Protein AF-F3KV91-F1 (afdb_monomer_lite)

Radius of gyration: 17.03 Å; chains: 1; bounding box: 34×38×39 Å

Secondary structure (DSSP, 8-state):
-TTS--TTTTT-TTS-----------TTS-HHHHHHHHHHHHHHHT-HHHHHHHHHTTPPP---HHHHHHHHHHHHHHHHHHHHHHHT----

Organism: NCBI:txid887062

InterPro domains:
  IPR005064 Bordetella uptake gene [PF03401] (1-85)
  IPR005064 Bordetella uptake gene [PTHR42928] (1-90)
  IPR042100 Bordetella uptake gene, domain 1 [G3DSA:3.40.190.150] (18-81)

Structure (mmCIF, N/CA/C/O backbone):
data_AF-F3KV91-F1
#
_entry.id   AF-F3KV91-F1
#
loop_
_atom_site.group_PDB
_atom_site.id
_atom_site.type_symbol
_atom_site.label_atom_id
_a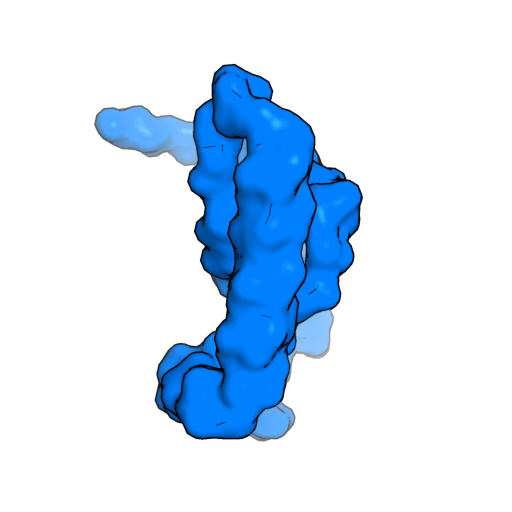tom_site.label_alt_id
_atom_site.label_comp_id
_atom_site.label_asym_id
_atom_site.label_entity_id
_atom_site.label_seq_id
_atom_site.pdbx_PDB_ins_code
_atom_site.Cartn_x
_atom_site.Cartn_y
_atom_site.Cartn_z
_atom_site.occupancy
_atom_site.B_iso_or_equiv
_atom_site.auth_seq_id
_atom_site.auth_comp_id
_atom_site.auth_asym_id
_atom_site.auth_atom_id
_atom_site.pdbx_PDB_model_num
ATOM 1 N N . MET A 1 1 ? 7.426 -17.916 -4.465 1.00 59.97 1 MET A N 1
ATOM 2 C CA . MET A 1 1 ? 8.065 -18.801 -5.461 1.00 59.97 1 MET A CA 1
ATOM 3 C C . MET A 1 1 ? 9.566 -18.594 -5.347 1.00 59.97 1 MET A C 1
ATOM 5 O O . MET A 1 1 ? 10.022 -17.551 -5.787 1.00 59.97 1 MET A O 1
ATOM 9 N N . PRO A 1 2 ? 10.306 -19.481 -4.669 1.00 74.81 2 PRO A N 1
ATOM 10 C CA . PRO A 1 2 ? 11.732 -19.268 -4.404 1.00 74.81 2 PRO A CA 1
ATOM 11 C C . PRO A 1 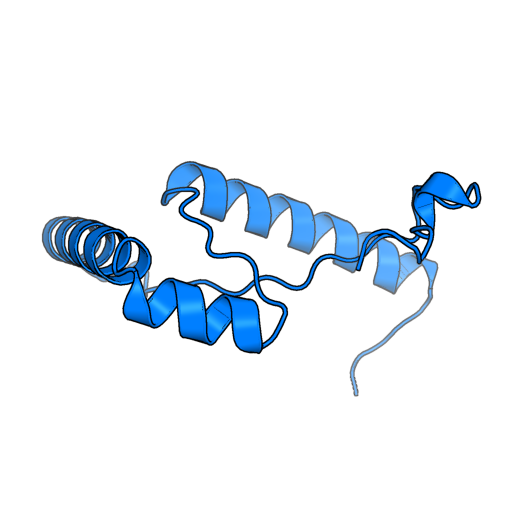2 ? 12.628 -19.518 -5.628 1.00 74.81 2 PRO A C 1
ATOM 13 O O . PRO A 1 2 ? 13.744 -19.020 -5.665 1.00 74.81 2 PRO A O 1
ATOM 16 N N . ASP A 1 3 ? 12.139 -20.250 -6.634 1.00 84.50 3 ASP A N 1
ATOM 17 C CA . ASP A 1 3 ? 12.968 -20.710 -7.759 1.00 84.50 3 ASP A CA 1
ATOM 18 C C . ASP A 1 3 ? 13.037 -19.724 -8.938 1.00 84.50 3 ASP A C 1
ATOM 20 O O . ASP A 1 3 ? 13.704 -19.991 -9.936 1.00 84.50 3 ASP A O 1
ATOM 24 N N . VAL A 1 4 ? 12.329 -18.593 -8.857 1.00 86.88 4 VAL A N 1
ATOM 25 C CA . VAL A 1 4 ? 12.303 -17.580 -9.920 1.00 86.88 4 VAL A CA 1
ATOM 26 C C . VAL A 1 4 ? 13.106 -16.372 -9.463 1.00 86.88 4 VAL A C 1
ATOM 28 O O . VAL A 1 4 ? 12.682 -15.657 -8.558 1.00 86.88 4 VAL A O 1
ATOM 31 N N . ALA A 1 5 ? 14.247 -16.139 -10.112 1.00 89.56 5 ALA A N 1
ATOM 32 C CA . ALA A 1 5 ? 15.077 -14.973 -9.843 1.00 89.56 5 ALA A CA 1
ATOM 33 C C . ALA A 1 5 ? 14.334 -13.676 -10.191 1.00 89.56 5 ALA A C 1
ATOM 35 O O . ALA A 1 5 ? 13.731 -13.535 -11.259 1.00 89.56 5 ALA A O 1
ATOM 36 N N . THR A 1 6 ? 14.427 -12.696 -9.305 1.00 90.38 6 THR A N 1
ATOM 37 C CA . THR A 1 6 ? 13.952 -11.331 -9.531 1.00 90.38 6 THR A CA 1
ATOM 38 C C . THR A 1 6 ? 14.776 -10.634 -10.619 1.00 90.38 6 THR A C 1
ATOM 40 O O . THR A 1 6 ? 15.885 -11.050 -10.960 1.00 90.38 6 THR A O 1
ATOM 43 N N . LEU A 1 7 ? 14.267 -9.528 -11.169 1.00 91.38 7 LEU A N 1
ATOM 44 C CA . LEU A 1 7 ? 15.036 -8.703 -12.112 1.00 91.38 7 LEU A CA 1
ATOM 45 C C . LEU A 1 7 ? 16.279 -8.083 -11.454 1.00 91.38 7 LEU A C 1
ATOM 47 O O . LEU A 1 7 ? 17.319 -7.951 -12.099 1.00 91.38 7 LEU A O 1
ATOM 51 N N . SER A 1 8 ? 16.205 -7.783 -10.154 1.00 91.38 8 SER A N 1
ATOM 52 C CA . SER A 1 8 ? 17.349 -7.282 -9.391 1.00 91.38 8 SER A CA 1
ATOM 53 C C . SER A 1 8 ? 18.477 -8.314 -9.303 1.00 91.38 8 SER A C 1
ATOM 55 O O . SER A 1 8 ? 19.632 -7.969 -9.540 1.00 91.38 8 SER A O 1
ATOM 57 N N . GLU A 1 9 ? 18.161 -9.582 -9.022 1.00 91.50 9 GLU A N 1
ATOM 58 C CA . GLU A 1 9 ? 19.150 -10.678 -8.989 1.00 91.50 9 GLU A CA 1
ATOM 59 C C . GLU A 1 9 ? 19.767 -10.956 -10.368 1.00 91.50 9 GLU A C 1
ATOM 61 O O . GLU A 1 9 ? 20.881 -11.462 -10.462 1.00 91.50 9 GLU A O 1
ATOM 66 N N . GLN A 1 10 ? 19.073 -10.571 -11.441 1.00 93.06 10 GLN A N 1
ATOM 67 C CA . GLN A 1 10 ? 19.532 -10.692 -12.826 1.00 93.06 10 GLN A CA 1
ATOM 68 C C . GLN A 1 10 ? 20.327 -9.472 -13.326 1.00 93.06 10 GLN A C 1
ATOM 70 O O . GLN A 1 10 ? 20.657 -9.400 -14.509 1.00 93.06 10 GLN A O 1
ATOM 75 N N . GLY A 1 11 ? 20.643 -8.509 -12.452 1.00 93.81 11 GLY A N 1
ATOM 76 C CA . GLY A 1 11 ? 21.449 -7.332 -12.798 1.00 93.81 11 GLY A CA 1
ATOM 77 C C . GLY A 1 11 ? 20.651 -6.108 -13.253 1.00 93.81 11 GLY A C 1
ATOM 78 O O . GLY A 1 11 ? 21.245 -5.147 -13.738 1.00 93.81 11 GLY A O 1
ATOM 79 N N . TRP A 1 12 ? 19.328 -6.103 -13.060 1.00 91.25 12 TRP A N 1
ATOM 80 C CA . TRP A 1 12 ? 18.431 -5.000 -13.428 1.00 91.25 12 TRP A CA 1
ATOM 81 C C . TRP A 1 12 ? 17.704 -4.411 -12.203 1.00 91.25 12 TRP A C 1
ATOM 83 O O . TRP A 1 12 ? 16.473 -4.431 -12.146 1.00 91.25 12 TRP A O 1
ATOM 93 N N . PRO A 1 13 ? 18.420 -3.867 -11.201 1.00 86.25 13 PRO A N 1
ATOM 94 C CA . PRO A 1 13 ? 17.813 -3.412 -9.944 1.00 86.25 13 PRO A CA 1
ATOM 95 C C . PRO A 1 13 ? 16.811 -2.258 -10.124 1.00 86.25 13 PRO A C 1
ATOM 97 O O . PRO A 1 13 ? 15.850 -2.145 -9.365 1.00 86.25 13 PRO A O 1
ATOM 100 N N . GLU A 1 14 ? 16.989 -1.423 -11.154 1.00 83.12 14 GLU A N 1
ATOM 101 C CA . GLU A 1 14 ? 16.060 -0.324 -11.460 1.00 83.12 14 GLU A CA 1
ATOM 102 C C . GLU A 1 14 ? 14.766 -0.787 -12.150 1.00 83.12 14 GLU A C 1
ATOM 104 O O . GLU A 1 14 ? 13.783 -0.044 -12.176 1.00 83.12 14 GLU A O 1
ATOM 109 N N . ALA A 1 15 ? 14.743 -2.010 -12.689 1.00 84.25 15 ALA A N 1
ATOM 110 C CA . ALA A 1 15 ? 13.591 -2.603 -13.363 1.00 84.25 15 ALA A CA 1
ATOM 111 C C . ALA A 1 15 ? 12.718 -3.398 -12.378 1.00 84.25 15 ALA A C 1
ATOM 113 O O . ALA A 1 15 ? 12.320 -4.526 -12.643 1.00 84.25 15 ALA A O 1
ATOM 114 N N . THR A 1 16 ? 12.444 -2.825 -11.211 1.00 81.56 16 THR A N 1
ATOM 115 C CA . THR A 1 16 ? 11.603 -3.430 -10.170 1.00 81.56 16 THR A CA 1
ATOM 116 C C . THR A 1 16 ? 10.297 -2.658 -10.045 1.00 81.56 16 THR A C 1
ATOM 118 O O . THR A 1 16 ? 10.283 -1.429 -10.120 1.00 81.56 16 THR A O 1
ATOM 121 N N . PHE A 1 17 ? 9.182 -3.359 -9.878 1.00 81.88 17 PHE A N 1
ATOM 122 C CA . PHE A 1 17 ? 7.863 -2.750 -9.738 1.00 81.88 17 PHE A CA 1
ATOM 123 C C . PHE A 1 17 ? 7.062 -3.530 -8.706 1.00 81.88 17 PHE A C 1
ATOM 125 O O . PHE A 1 17 ? 6.795 -4.712 -8.910 1.00 81.88 17 PHE A O 1
ATOM 132 N N . ASP A 1 18 ? 6.655 -2.841 -7.644 1.00 83.00 18 ASP A N 1
ATOM 133 C CA . ASP A 1 18 ? 5.788 -3.395 -6.615 1.00 83.00 18 ASP A CA 1
ATOM 134 C C . ASP A 1 18 ? 4.429 -2.705 -6.703 1.00 83.00 18 ASP A C 1
ATOM 136 O O . ASP A 1 18 ? 4.290 -1.514 -6.417 1.00 83.00 18 ASP A O 1
ATOM 140 N N . ALA A 1 19 ? 3.412 -3.461 -7.112 1.00 88.06 19 ALA A N 1
ATOM 141 C CA . ALA A 1 19 ? 2.038 -2.989 -7.061 1.00 88.06 19 ALA A CA 1
ATOM 142 C C . ALA A 1 19 ? 1.550 -3.010 -5.611 1.00 88.06 19 ALA A C 1
ATOM 144 O O . ALA A 1 19 ? 1.569 -4.051 -4.953 1.00 88.06 19 ALA A O 1
ATOM 145 N N . TRP A 1 20 ? 1.063 -1.872 -5.128 1.00 91.94 20 TRP A N 1
ATOM 146 C CA . TRP A 1 20 ? 0.491 -1.749 -3.794 1.00 91.94 20 TRP A CA 1
ATOM 147 C C . TRP A 1 20 ? -0.934 -1.211 -3.854 1.00 91.94 20 TRP A C 1
ATOM 149 O O . TRP A 1 20 ? -1.338 -0.522 -4.790 1.00 91.94 20 TRP A O 1
ATOM 159 N N . TYR A 1 21 ? -1.690 -1.521 -2.806 1.00 91.94 21 TYR A N 1
ATOM 160 C CA . TYR A 1 21 ? -3.032 -1.006 -2.577 1.00 91.94 21 TYR A CA 1
ATOM 161 C C . TYR A 1 21 ? -3.072 -0.318 -1.220 1.00 91.94 21 TYR A C 1
ATOM 163 O O . TYR A 1 21 ? -2.346 -0.687 -0.297 1.00 91.94 21 TYR A O 1
ATOM 171 N N . GLY A 1 22 ? -3.947 0.669 -1.084 1.00 92.31 22 GLY A N 1
ATOM 172 C CA . GLY A 1 22 ? -4.197 1.298 0.200 1.00 92.31 22 GLY A CA 1
ATOM 173 C C . GLY A 1 22 ? -5.462 2.132 0.194 1.00 92.31 22 GLY A C 1
ATOM 174 O O . GLY A 1 22 ? -6.200 2.177 -0.790 1.00 92.31 22 GLY A O 1
ATOM 175 N N . PHE A 1 23 ? -5.706 2.783 1.324 1.00 93.06 23 PHE A N 1
ATOM 176 C CA . PHE A 1 23 ? -6.914 3.557 1.564 1.00 93.06 23 PHE A CA 1
ATOM 177 C C . PHE A 1 23 ? -6.580 5.041 1.644 1.00 93.06 23 PHE A C 1
ATOM 179 O O . PHE A 1 23 ? -5.613 5.441 2.292 1.00 93.06 23 PHE A O 1
ATOM 186 N N . ALA A 1 24 ? -7.421 5.857 1.018 1.00 92.56 24 ALA A N 1
ATOM 187 C CA . ALA A 1 24 ? -7.381 7.304 1.123 1.00 92.56 24 ALA A CA 1
ATOM 188 C C . ALA A 1 24 ? -8.773 7.818 1.488 1.00 92.56 24 ALA A C 1
ATOM 190 O O . ALA A 1 24 ? -9.789 7.247 1.091 1.00 92.56 24 ALA A O 1
ATOM 191 N N . VAL A 1 25 ? -8.811 8.910 2.245 1.00 92.94 25 VAL A N 1
ATOM 192 C CA . VAL A 1 25 ? -10.047 9.603 2.613 1.00 92.94 25 VAL A CA 1
ATOM 193 C C . VAL A 1 25 ? -9.925 11.085 2.267 1.00 92.94 25 VAL A C 1
ATOM 195 O O . VAL A 1 25 ? -8.806 11.604 2.226 1.00 92.94 25 VAL A O 1
ATOM 198 N N . PRO A 1 26 ? -11.043 11.792 2.028 1.00 94.88 26 PRO A N 1
ATOM 199 C CA . PRO A 1 26 ? -11.012 13.234 1.828 1.00 94.88 26 PRO A CA 1
ATOM 200 C C . PRO A 1 26 ? -10.380 13.958 3.020 1.00 94.88 26 PRO A C 1
ATOM 202 O O . PRO A 1 26 ? -10.603 13.590 4.176 1.00 94.88 26 PRO A O 1
ATOM 205 N N . VAL A 1 27 ? -9.655 15.043 2.749 1.00 91.25 27 VAL A N 1
ATOM 206 C CA . VAL A 1 27 ? -9.000 15.855 3.790 1.00 91.25 27 VAL A CA 1
ATOM 207 C C . VAL A 1 27 ? -9.999 16.460 4.788 1.00 91.25 27 VAL A C 1
ATOM 209 O O . VAL A 1 27 ? -9.648 16.758 5.924 1.00 91.25 27 VAL A O 1
ATOM 212 N N . GLN A 1 28 ? -11.263 16.607 4.383 1.00 96.44 28 GLN A N 1
ATOM 213 C CA . GLN A 1 28 ? -12.350 17.155 5.192 1.00 96.44 28 GLN A CA 1
ATOM 214 C C . GLN A 1 28 ? -12.869 16.181 6.259 1.00 96.44 28 GLN A C 1
ATOM 216 O O . GLN A 1 28 ? -13.649 16.592 7.117 1.00 96.44 28 GLN A O 1
ATOM 221 N N . VAL A 1 29 ? -12.479 14.901 6.220 1.00 96.50 29 VAL A N 1
ATOM 222 C CA . VAL A 1 29 ? -12.890 13.933 7.244 1.00 96.50 29 VAL A CA 1
ATOM 223 C C . VAL A 1 29 ? -12.291 14.348 8.597 1.00 96.50 29 VAL A C 1
ATOM 225 O O . VAL A 1 29 ? -11.071 14.475 8.698 1.00 96.50 29 VAL A O 1
ATOM 228 N N . PRO A 1 30 ? -13.096 14.540 9.659 1.00 97.19 30 PRO A N 1
ATOM 229 C CA . PRO A 1 30 ? -12.589 14.916 10.977 1.00 97.19 30 PRO A CA 1
ATOM 230 C C . PRO A 1 30 ? -11.549 13.934 11.527 1.00 97.19 30 PRO A C 1
ATOM 232 O O . PRO A 1 30 ? -11.706 12.718 11.401 1.00 97.19 30 PRO A O 1
ATOM 235 N N . LEU A 1 31 ? -10.527 14.456 12.214 1.00 93.69 31 LEU A N 1
ATOM 236 C CA . LEU A 1 31 ? -9.426 13.658 12.770 1.00 93.69 31 LEU A CA 1
ATOM 237 C C . LEU A 1 31 ? -9.885 12.448 13.614 1.00 93.69 31 LEU A C 1
ATOM 239 O O . LEU A 1 31 ? -9.328 11.369 13.413 1.00 93.69 31 LEU A O 1
ATOM 243 N N . PRO A 1 32 ? -10.917 12.545 14.481 1.00 96.56 32 PRO A N 1
ATOM 244 C CA . PRO A 1 32 ? -11.386 11.382 15.239 1.00 96.56 32 PRO A CA 1
ATOM 245 C C . PRO A 1 32 ? -11.910 10.243 14.351 1.00 96.56 32 PRO A C 1
ATOM 247 O O . PRO A 1 32 ? -11.738 9.070 14.673 1.00 96.56 32 PRO A O 1
ATOM 250 N N . ILE A 1 33 ? -12.524 10.572 13.208 1.00 96.88 33 ILE A N 1
ATOM 251 C CA . ILE A 1 33 ? -13.005 9.574 12.244 1.00 96.88 33 ILE A CA 1
ATOM 252 C C . ILE A 1 33 ? -11.820 8.955 11.501 1.00 96.88 33 ILE A C 1
ATOM 254 O O . ILE A 1 33 ? -11.784 7.739 11.333 1.00 96.88 33 ILE A O 1
ATOM 258 N N . GLN A 1 34 ? -10.821 9.757 11.118 1.00 93.62 34 GLN A N 1
ATOM 259 C CA . GLN A 1 34 ? -9.598 9.229 10.504 1.00 93.62 34 GLN A CA 1
ATOM 260 C C . GLN A 1 34 ? -8.893 8.227 11.429 1.00 93.62 34 GLN A C 1
ATOM 262 O O . GLN A 1 34 ? -8.530 7.139 10.995 1.00 93.62 34 GLN A O 1
ATOM 267 N N . GLN A 1 35 ? -8.747 8.564 12.713 1.00 93.56 35 GLN A N 1
ATOM 268 C CA . GLN A 1 35 ? -8.115 7.693 13.707 1.00 93.56 35 GLN A CA 1
ATOM 269 C C . GLN A 1 35 ? -8.868 6.375 13.881 1.00 93.56 35 GLN A C 1
ATOM 271 O O . GLN A 1 35 ? -8.246 5.314 13.924 1.00 93.56 35 GLN A O 1
ATOM 276 N N . ARG A 1 36 ? -10.204 6.433 13.929 1.00 95.44 36 ARG A N 1
ATOM 277 C CA . ARG A 1 36 ? -11.033 5.230 13.979 1.00 95.44 36 ARG A CA 1
ATOM 278 C C . ARG A 1 36 ? -10.835 4.358 12.741 1.00 95.44 36 ARG A C 1
ATOM 280 O O . ARG A 1 36 ? -10.589 3.170 12.890 1.00 95.44 36 ARG A O 1
ATOM 287 N N . LEU A 1 37 ? -10.871 4.943 11.543 1.00 94.25 37 LEU A N 1
ATOM 288 C CA . LEU A 1 37 ? -10.649 4.202 10.297 1.00 94.25 37 LEU A CA 1
ATOM 289 C C . LEU A 1 37 ? -9.271 3.537 10.267 1.00 94.25 37 LEU A C 1
ATOM 291 O O . LEU A 1 37 ? -9.168 2.378 9.885 1.00 94.25 37 LEU A O 1
ATOM 295 N N . ILE A 1 38 ? -8.224 4.239 10.707 1.00 92.81 38 ILE A N 1
ATOM 296 C CA . ILE A 1 38 ? -6.877 3.666 10.812 1.00 92.81 38 ILE A CA 1
ATOM 297 C C . ILE A 1 38 ? -6.892 2.457 11.750 1.00 92.81 38 ILE A C 1
ATOM 299 O O . ILE A 1 38 ? -6.413 1.397 11.363 1.00 92.81 38 ILE A O 1
ATOM 303 N N . SER A 1 39 ? -7.475 2.589 12.944 1.00 94.25 39 SER A N 1
ATOM 304 C CA . SER A 1 39 ? -7.580 1.486 13.907 1.00 94.25 39 SER A CA 1
ATOM 305 C C . SER A 1 39 ? -8.340 0.286 13.334 1.00 94.25 39 SER A C 1
ATOM 307 O O . SER A 1 39 ? -7.882 -0.850 13.454 1.00 94.25 39 SER A O 1
ATOM 309 N N . ASP A 1 40 ? -9.480 0.529 12.687 1.00 94.94 40 ASP A N 1
ATOM 310 C CA . ASP A 1 40 ? -10.326 -0.520 12.115 1.00 94.94 40 ASP A CA 1
ATOM 311 C C . ASP A 1 40 ? -9.603 -1.241 10.960 1.00 94.94 40 ASP A C 1
ATOM 313 O O . ASP A 1 40 ? -9.589 -2.470 10.906 1.00 94.94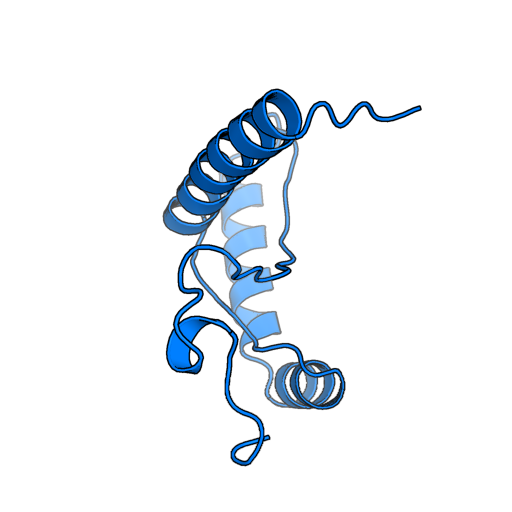 40 ASP A O 1
ATOM 317 N N . ILE A 1 41 ? -8.919 -0.501 10.078 1.00 93.81 41 ILE A N 1
ATOM 318 C CA . ILE A 1 41 ? -8.106 -1.074 8.992 1.00 93.81 41 ILE A CA 1
ATOM 319 C C . ILE A 1 41 ? -6.973 -1.934 9.560 1.00 93.81 41 ILE A C 1
ATOM 321 O O . ILE A 1 41 ? -6.740 -3.040 9.076 1.00 93.81 41 ILE A O 1
ATOM 325 N N . GLN A 1 42 ? -6.278 -1.457 10.595 1.00 92.69 42 GLN A N 1
ATOM 326 C CA . GLN A 1 42 ? -5.197 -2.212 11.229 1.00 92.69 42 GLN A CA 1
ATOM 327 C C . GLN A 1 42 ? -5.694 -3.524 11.837 1.00 92.69 42 GLN A C 1
ATOM 329 O O . GLN A 1 42 ? -5.030 -4.550 11.690 1.00 92.69 42 GLN A O 1
ATOM 334 N N . ALA A 1 43 ? -6.864 -3.504 12.479 1.00 94.25 43 ALA A N 1
ATOM 335 C CA . ALA A 1 43 ? -7.484 -4.701 13.030 1.00 94.25 43 ALA A CA 1
ATOM 336 C C . ALA A 1 43 ? -7.857 -5.706 11.929 1.00 94.25 43 ALA A C 1
ATOM 338 O O . ALA A 1 43 ? -7.561 -6.891 12.056 1.00 94.25 43 ALA A O 1
ATOM 339 N N . VAL A 1 44 ? -8.448 -5.236 10.827 1.00 94.19 44 VAL A N 1
ATOM 340 C CA . VAL A 1 44 ? -8.86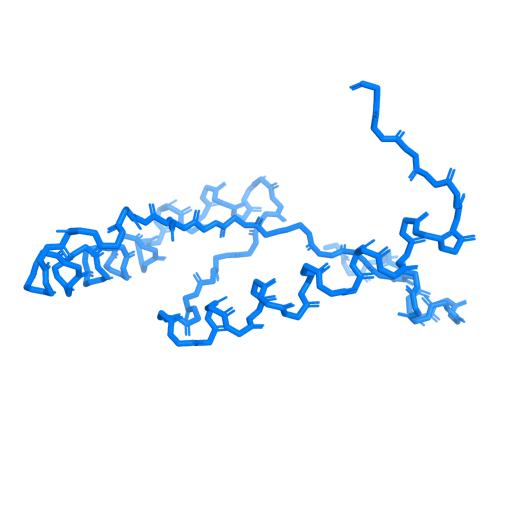0 -6.095 9.706 1.00 94.19 44 VAL A CA 1
ATOM 341 C C . VAL A 1 44 ? -7.656 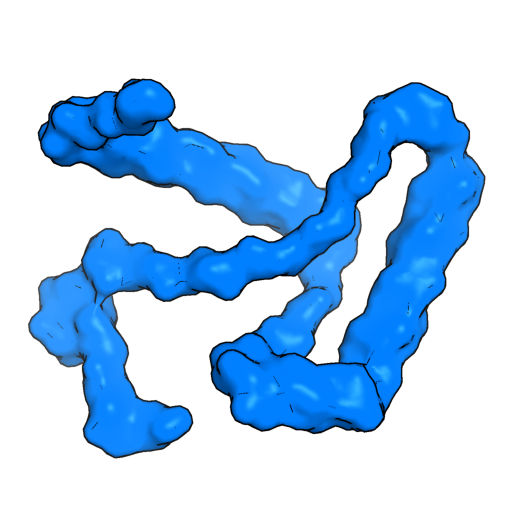-6.700 8.979 1.00 94.19 44 VAL A C 1
ATOM 343 O O . VAL A 1 44 ? -7.653 -7.891 8.697 1.00 94.19 44 VAL A O 1
ATOM 346 N N . VAL A 1 45 ? -6.594 -5.930 8.723 1.00 93.25 45 VAL A N 1
ATOM 347 C CA . VAL A 1 45 ? -5.362 -6.447 8.087 1.00 93.25 45 VAL A CA 1
ATOM 348 C C . VAL A 1 45 ? -4.646 -7.482 8.970 1.00 93.25 45 VAL A C 1
ATOM 350 O O . VAL A 1 45 ? -3.924 -8.345 8.463 1.00 93.25 45 VAL A O 1
ATOM 353 N N . ALA A 1 46 ? -4.849 -7.432 10.288 1.00 94.00 46 ALA A N 1
ATOM 354 C CA . ALA A 1 46 ? -4.338 -8.434 11.219 1.00 94.00 46 ALA A CA 1
ATOM 355 C C . ALA A 1 46 ? -5.157 -9.742 11.232 1.00 94.00 46 ALA A C 1
ATOM 357 O O . ALA A 1 46 ? -4.694 -10.718 11.823 1.00 94.00 46 ALA A O 1
ATOM 358 N N . ASP A 1 47 ? -6.329 -9.792 10.585 1.00 97.25 47 ASP A N 1
ATOM 359 C CA . ASP A 1 47 ? -7.157 -10.999 10.496 1.00 97.25 47 ASP A CA 1
ATOM 360 C C . ASP A 1 47 ? -6.433 -12.102 9.691 1.00 97.25 47 ASP A C 1
ATOM 362 O O . ASP A 1 47 ? -6.176 -11.930 8.491 1.00 97.25 47 ASP A O 1
ATOM 366 N N . PRO A 1 48 ? -6.124 -13.265 10.301 1.00 97.25 48 PRO A N 1
ATOM 367 C CA . PRO A 1 48 ? -5.437 -14.359 9.619 1.00 97.25 48 PRO A CA 1
ATOM 368 C C . PRO A 1 48 ? -6.173 -14.882 8.380 1.00 97.25 48 PRO A C 1
ATOM 370 O O . PRO A 1 48 ? -5.523 -15.295 7.418 1.00 97.25 48 PRO A O 1
ATOM 373 N N . ALA A 1 49 ? -7.509 -14.867 8.378 1.00 97.56 49 ALA A N 1
ATOM 374 C CA . ALA A 1 49 ? -8.306 -15.326 7.247 1.00 97.56 49 ALA A CA 1
ATOM 375 C C . ALA A 1 49 ? -8.154 -14.379 6.052 1.00 97.56 49 ALA A C 1
ATOM 377 O O . ALA A 1 49 ? -7.934 -14.839 4.929 1.00 97.56 49 ALA A O 1
ATOM 378 N N . LEU A 1 50 ? -8.186 -13.063 6.293 1.00 96.00 50 LEU A N 1
ATOM 379 C CA . LEU A 1 50 ? -7.922 -12.076 5.248 1.00 96.00 50 LEU A CA 1
ATOM 380 C C . LEU A 1 50 ? -6.490 -12.204 4.726 1.00 96.00 50 LEU A C 1
ATOM 382 O O . LEU A 1 50 ? -6.266 -12.224 3.517 1.00 96.00 50 LEU A O 1
ATOM 386 N N . GLN A 1 51 ? -5.511 -12.342 5.621 1.00 96.88 51 GLN A N 1
ATOM 387 C CA . GLN A 1 51 ? -4.122 -12.507 5.208 1.00 96.88 51 GLN A CA 1
ATOM 388 C C . GLN A 1 51 ? -3.912 -13.754 4.344 1.00 96.88 51 GLN A C 1
ATOM 390 O O . GLN A 1 51 ? -3.182 -13.698 3.356 1.00 96.88 51 GLN A O 1
ATOM 395 N N . ALA A 1 52 ? -4.558 -14.872 4.684 1.00 97.19 52 ALA A N 1
ATOM 396 C CA . ALA A 1 52 ? -4.510 -16.084 3.876 1.00 97.19 52 ALA A CA 1
ATOM 397 C C . ALA A 1 52 ? -5.108 -15.857 2.477 1.00 97.19 52 ALA A C 1
ATOM 399 O O . ALA A 1 52 ? -4.517 -16.280 1.485 1.00 97.19 52 ALA A O 1
ATOM 400 N N . GLN A 1 53 ? -6.234 -15.141 2.383 1.00 96.69 53 GLN A N 1
ATOM 401 C CA . GLN A 1 53 ? -6.861 -14.799 1.102 1.00 96.69 53 GLN A CA 1
ATOM 402 C C . GLN A 1 53 ? -5.995 -13.872 0.241 1.00 96.69 53 GLN A C 1
ATOM 404 O O . GLN A 1 53 ? -5.930 -14.057 -0.974 1.00 96.69 53 GLN A O 1
ATOM 409 N N . LEU A 1 54 ? -5.323 -12.890 0.844 1.00 95.19 54 LEU A N 1
ATOM 410 C CA . LEU A 1 54 ? -4.401 -11.995 0.139 1.00 95.19 54 LEU A CA 1
ATOM 411 C C . LEU A 1 54 ? -3.176 -12.759 -0.376 1.00 95.19 54 LEU A C 1
ATOM 413 O O . LEU A 1 54 ? -2.841 -12.662 -1.556 1.00 95.19 54 LEU A O 1
ATOM 417 N N . ARG A 1 55 ? -2.565 -13.603 0.464 1.00 95.38 55 ARG A N 1
ATOM 418 C CA . ARG A 1 55 ? -1.419 -14.433 0.058 1.00 95.38 55 ARG A CA 1
ATOM 419 C C . ARG A 1 55 ? -1.778 -15.446 -1.023 1.00 95.38 55 ARG A C 1
ATOM 421 O O . ARG A 1 55 ? -0.975 -15.678 -1.922 1.00 95.38 55 ARG A O 1
ATOM 428 N N . ALA A 1 56 ? -2.990 -16.003 -0.994 1.00 95.69 56 ALA A N 1
ATOM 429 C CA . ALA A 1 56 ? -3.490 -16.872 -2.060 1.00 95.69 56 ALA A CA 1
ATOM 430 C C . ALA A 1 56 ? -3.600 -16.149 -3.417 1.00 95.69 56 ALA A C 1
ATOM 432 O O . ALA A 1 56 ? -3.515 -16.791 -4.459 1.00 95.69 56 ALA A O 1
ATOM 433 N N . GLN A 1 57 ? -3.741 -14.820 -3.409 1.00 93.31 57 GLN A N 1
ATOM 434 C CA . GLN A 1 57 ? -3.736 -13.969 -4.603 1.00 93.31 57 GLN A CA 1
ATOM 435 C C . GLN A 1 57 ? -2.334 -13.440 -4.958 1.00 93.31 57 GLN A C 1
ATOM 437 O O . GLN A 1 57 ? -2.195 -12.638 -5.877 1.00 93.31 57 GLN A O 1
ATOM 442 N N . GLY A 1 58 ? -1.289 -13.873 -4.243 1.00 90.25 58 GLY A N 1
ATOM 443 C CA . GLY A 1 58 ? 0.085 -13.408 -4.444 1.00 90.25 58 GLY A CA 1
ATOM 444 C C . GLY A 1 58 ? 0.376 -12.026 -3.853 1.00 90.25 58 GLY A C 1
ATOM 445 O O . GLY A 1 58 ? 1.403 -11.437 -4.176 1.00 90.25 58 GLY A O 1
ATOM 446 N N . MET A 1 59 ? -0.507 -11.503 -2.999 1.00 92.88 59 MET A N 1
ATOM 447 C CA . MET A 1 59 ? -0.313 -10.231 -2.303 1.00 92.88 59 MET A CA 1
ATOM 448 C C . MET A 1 59 ? 0.325 -10.464 -0.935 1.00 92.88 59 MET A C 1
ATOM 450 O O . MET A 1 59 ? -0.021 -11.426 -0.248 1.00 92.88 59 MET A O 1
ATOM 454 N N . GLU A 1 60 ? 1.178 -9.542 -0.491 1.00 91.56 60 GLU A N 1
ATOM 455 C CA . GLU A 1 60 ? 1.674 -9.547 0.887 1.00 91.56 60 GLU A CA 1
ATOM 456 C C . GLU A 1 60 ? 0.883 -8.540 1.740 1.00 91.56 60 GLU A C 1
ATOM 458 O O . GLU A 1 60 ? 0.854 -7.348 1.416 1.00 91.56 60 GLU A O 1
ATOM 463 N N . PRO A 1 61 ? 0.223 -8.982 2.826 1.00 92.62 61 PRO A N 1
ATOM 464 C CA . PRO A 1 61 ? -0.425 -8.078 3.766 1.00 92.62 61 PRO A CA 1
ATOM 465 C C . PRO A 1 61 ? 0.571 -7.084 4.374 1.00 92.62 61 PRO A C 1
ATOM 467 O O . PRO A 1 61 ? 1.560 -7.475 4.990 1.00 92.62 61 PRO A O 1
ATOM 470 N N . ALA A 1 62 ? 0.280 -5.789 4.253 1.00 90.31 62 ALA A N 1
ATOM 471 C CA . ALA A 1 62 ? 1.128 -4.722 4.770 1.00 90.31 62 ALA A CA 1
ATOM 472 C C . ALA A 1 62 ? 0.344 -3.771 5.681 1.00 90.31 62 ALA A C 1
ATOM 474 O O . ALA A 1 62 ? -0.798 -3.408 5.404 1.00 90.31 62 ALA A O 1
ATOM 475 N N . ASN A 1 63 ? 0.991 -3.317 6.755 1.00 87.88 63 ASN A N 1
ATOM 476 C CA . ASN A 1 63 ? 0.479 -2.279 7.644 1.00 87.88 63 ASN A CA 1
ATOM 477 C C . ASN A 1 63 ? 1.582 -1.245 7.911 1.00 87.88 63 ASN A C 1
ATOM 479 O O . ASN A 1 63 ? 2.299 -1.316 8.905 1.00 87.88 63 ASN A O 1
ATOM 483 N N . LEU A 1 64 ? 1.737 -0.298 6.983 1.00 87.31 64 LEU A N 1
ATOM 484 C CA . LEU A 1 64 ? 2.754 0.759 7.058 1.00 87.31 64 LEU A CA 1
ATOM 485 C C . LEU A 1 64 ? 2.361 1.898 8.016 1.00 87.31 64 LEU A C 1
ATOM 487 O O . LEU A 1 64 ? 3.213 2.654 8.480 1.00 87.31 64 LEU A O 1
ATOM 491 N N . GLY A 1 65 ? 1.067 2.037 8.316 1.00 88.00 65 GLY A N 1
ATOM 492 C CA . GLY A 1 65 ? 0.521 3.194 9.022 1.00 88.00 65 GLY A CA 1
ATOM 493 C C . GLY A 1 65 ? 0.494 4.470 8.167 1.00 88.00 65 GLY A C 1
ATOM 494 O O . GLY A 1 65 ? 1.153 4.583 7.133 1.00 88.00 65 GLY A O 1
ATOM 495 N N . GLN A 1 66 ? -0.284 5.460 8.611 1.00 87.81 66 GLN A N 1
ATOM 496 C CA . GLN A 1 66 ? -0.632 6.641 7.809 1.00 87.81 66 GLN A CA 1
ATOM 497 C C . GLN A 1 66 ? 0.588 7.428 7.304 1.00 87.81 66 GLN A C 1
ATOM 499 O O . GLN A 1 66 ? 0.666 7.750 6.122 1.00 87.81 66 GLN A O 1
ATOM 504 N N . LYS A 1 67 ? 1.548 7.738 8.187 1.00 91.12 67 LYS A N 1
ATOM 505 C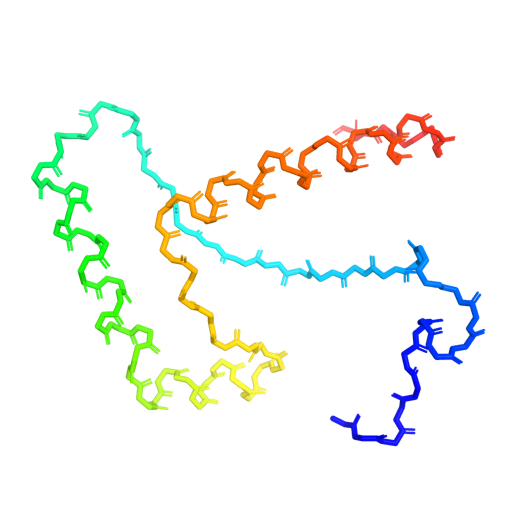 CA . LYS A 1 67 ? 2.701 8.584 7.838 1.00 91.12 67 LYS A CA 1
ATOM 506 C C . LYS A 1 67 ? 3.627 7.912 6.822 1.00 91.12 67 LYS A C 1
ATOM 508 O O . LYS A 1 67 ? 4.034 8.554 5.860 1.00 91.12 67 LYS A O 1
ATOM 513 N N . ALA A 1 68 ? 3.966 6.641 7.036 1.00 93.19 68 ALA A N 1
ATOM 514 C CA . ALA A 1 68 ? 4.852 5.927 6.121 1.00 93.19 68 ALA A CA 1
ATOM 515 C C . ALA A 1 68 ? 4.159 5.655 4.781 1.00 93.19 68 ALA A C 1
ATOM 517 O O . ALA A 1 68 ? 4.786 5.799 3.736 1.00 93.19 68 ALA A O 1
ATOM 518 N N . PHE A 1 69 ? 2.857 5.351 4.799 1.00 93.69 69 PHE A N 1
ATOM 519 C CA . PHE A 1 69 ? 2.082 5.192 3.573 1.00 93.69 69 PHE A CA 1
ATOM 520 C C . PHE A 1 69 ? 2.003 6.495 2.763 1.00 93.69 69 PHE A C 1
ATOM 522 O O . PHE A 1 69 ? 2.214 6.469 1.555 1.00 93.69 69 PHE A O 1
ATOM 529 N N . ALA A 1 70 ? 1.796 7.646 3.412 1.00 93.12 70 ALA A N 1
ATOM 530 C CA . ALA A 1 70 ? 1.839 8.942 2.731 1.00 93.12 70 ALA A CA 1
ATOM 531 C C . ALA A 1 70 ? 3.199 9.195 2.053 1.00 93.12 70 ALA A C 1
ATOM 533 O O . ALA A 1 70 ? 3.240 9.571 0.883 1.00 93.12 70 ALA A O 1
ATOM 534 N N . GLY A 1 71 ? 4.305 8.903 2.748 1.00 95.69 71 GLY A N 1
ATOM 535 C CA . GLY A 1 71 ? 5.651 9.013 2.176 1.00 95.69 71 GLY A CA 1
ATOM 536 C C . GLY A 1 71 ? 5.898 8.066 0.994 1.00 95.69 71 GLY A C 1
ATOM 537 O O . GLY A 1 71 ? 6.531 8.460 0.012 1.00 95.69 71 GLY A O 1
ATOM 538 N N . LEU A 1 72 ? 5.368 6.836 1.049 1.00 94.31 72 LEU A N 1
ATOM 539 C CA . LEU A 1 72 ? 5.408 5.897 -0.077 1.00 94.31 72 LEU A CA 1
ATOM 540 C C . LEU A 1 72 ? 4.699 6.484 -1.303 1.00 94.31 72 LEU A C 1
ATOM 542 O O . LEU A 1 72 ? 5.282 6.499 -2.385 1.00 94.31 72 LEU A O 1
ATOM 546 N N . MET A 1 73 ? 3.482 7.015 -1.134 1.00 94.62 73 MET A N 1
ATOM 547 C CA . MET A 1 73 ? 2.736 7.623 -2.240 1.00 94.62 73 MET A CA 1
ATOM 548 C C . MET A 1 73 ? 3.501 8.792 -2.868 1.00 94.62 73 MET A C 1
ATOM 550 O O . MET A 1 73 ? 3.619 8.862 -4.089 1.00 94.62 73 MET A O 1
ATOM 554 N N . GLU A 1 74 ? 4.042 9.700 -2.051 1.00 95.25 74 GLU A N 1
ATOM 555 C CA . GLU A 1 74 ? 4.824 10.846 -2.534 1.00 95.25 74 GLU A CA 1
ATOM 556 C C . GLU A 1 74 ? 6.048 10.394 -3.344 1.00 95.25 74 GLU A C 1
ATOM 558 O O . GLU A 1 74 ? 6.306 10.914 -4.434 1.00 95.25 74 GLU A O 1
ATOM 563 N N . THR A 1 75 ? 6.758 9.378 -2.847 1.00 94.62 75 THR A N 1
ATOM 564 C CA . THR A 1 75 ? 7.937 8.801 -3.508 1.00 94.62 75 THR A CA 1
ATOM 565 C C . THR A 1 75 ? 7.572 8.163 -4.848 1.00 94.62 75 THR A C 1
ATOM 567 O O . THR A 1 75 ? 8.206 8.449 -5.867 1.00 94.62 75 THR A O 1
ATOM 570 N N . GLU A 1 76 ? 6.520 7.347 -4.878 1.00 93.75 76 GLU A N 1
ATOM 571 C CA . GLU A 1 76 ? 6.084 6.630 -6.079 1.00 93.75 76 GLU A CA 1
ATOM 572 C C . GLU A 1 76 ? 5.537 7.591 -7.145 1.00 93.75 76 GLU A C 1
ATOM 574 O O . GLU A 1 76 ? 5.870 7.463 -8.324 1.00 93.75 76 GLU A O 1
ATOM 579 N N . ILE A 1 77 ? 4.791 8.629 -6.748 1.00 94.56 77 ILE A N 1
ATOM 580 C CA . ILE A 1 77 ? 4.319 9.679 -7.665 1.00 94.56 77 ILE A CA 1
ATOM 581 C C . ILE A 1 77 ? 5.498 10.354 -8.377 1.00 94.56 77 ILE A C 1
ATOM 583 O O . ILE A 1 77 ? 5.453 10.570 -9.592 1.00 94.56 77 ILE A O 1
ATOM 587 N N . VAL A 1 78 ? 6.560 10.706 -7.645 1.00 95.31 78 VAL A N 1
ATOM 588 C CA . VAL A 1 78 ? 7.756 11.324 -8.237 1.00 95.31 78 VAL A CA 1
ATOM 589 C C . VAL A 1 78 ? 8.479 10.335 -9.149 1.00 95.31 78 VAL A C 1
ATOM 591 O O . VAL A 1 78 ? 8.816 10.681 -10.285 1.00 95.31 78 VAL A O 1
ATOM 594 N N . ARG A 1 79 ? 8.673 9.097 -8.686 1.00 91.88 79 ARG A N 1
ATOM 595 C CA . ARG A 1 79 ? 9.348 8.032 -9.432 1.00 91.88 79 ARG A CA 1
ATOM 596 C C . ARG A 1 79 ? 8.675 7.765 -10.779 1.00 91.88 79 ARG A C 1
ATOM 598 O O . ARG A 1 79 ? 9.348 7.816 -11.811 1.00 91.88 79 ARG A O 1
ATOM 605 N N . TYR A 1 80 ? 7.363 7.533 -10.793 1.00 92.12 80 TYR A N 1
ATOM 606 C CA . TYR A 1 80 ? 6.643 7.222 -12.029 1.00 92.12 80 TYR A CA 1
ATOM 607 C C . TYR A 1 80 ? 6.498 8.424 -12.950 1.00 92.12 80 TYR A C 1
ATOM 609 O O . TYR A 1 80 ? 6.593 8.254 -14.164 1.00 92.12 80 TYR A O 1
ATOM 617 N N . ARG A 1 81 ? 6.360 9.646 -12.417 1.00 93.62 81 ARG A N 1
ATOM 618 C CA . ARG A 1 81 ? 6.390 10.859 -13.249 1.00 93.62 81 ARG A CA 1
ATOM 619 C C . ARG A 1 81 ? 7.704 10.959 -14.024 1.00 93.62 81 ARG A C 1
ATOM 621 O O . ARG A 1 81 ? 7.684 11.158 -15.237 1.00 93.62 81 ARG A O 1
ATOM 628 N N . ASN A 1 82 ? 8.833 10.775 -13.343 1.00 92.81 82 ASN A N 1
ATOM 629 C CA . ASN A 1 82 ? 10.153 10.825 -13.972 1.00 92.81 82 ASN A CA 1
ATOM 630 C C . ASN A 1 82 ? 10.347 9.684 -14.983 1.00 92.81 82 ASN A C 1
ATOM 632 O O . ASN A 1 82 ? 10.952 9.881 -16.038 1.00 92.81 82 ASN A O 1
ATOM 636 N N . LEU A 1 83 ? 9.836 8.486 -14.682 1.00 91.19 83 LEU A N 1
ATOM 637 C CA . LEU A 1 83 ? 9.863 7.359 -15.613 1.00 91.19 83 LEU A CA 1
ATOM 638 C C . LEU A 1 83 ? 9.055 7.660 -16.882 1.00 91.19 83 LEU A C 1
ATOM 640 O O . LEU A 1 83 ? 9.600 7.539 -17.977 1.00 91.19 83 LEU A O 1
ATOM 644 N N . ALA A 1 84 ? 7.804 8.102 -16.737 1.00 93.25 84 ALA A N 1
ATOM 645 C CA . ALA A 1 84 ? 6.924 8.420 -17.858 1.00 93.25 84 ALA A CA 1
ATOM 646 C C . ALA A 1 84 ? 7.531 9.496 -18.769 1.00 93.25 84 ALA A C 1
ATOM 648 O O . ALA A 1 84 ? 7.539 9.338 -19.987 1.00 93.25 84 ALA A O 1
ATOM 649 N N . GLN A 1 85 ? 8.129 10.543 -18.188 1.00 94.06 85 GLN A N 1
ATOM 650 C CA . GLN A 1 85 ? 8.813 11.597 -18.943 1.00 94.06 85 GLN A CA 1
ATOM 651 C C . GLN A 1 85 ? 10.005 11.067 -19.751 1.00 94.06 85 GLN A C 1
ATOM 653 O O . GLN A 1 85 ? 10.113 11.353 -20.943 1.00 94.06 85 GLN A O 1
ATOM 658 N N . ARG A 1 86 ? 10.890 10.268 -19.137 1.00 93.38 86 ARG A N 1
ATOM 659 C CA . ARG A 1 86 ? 12.056 9.688 -19.832 1.00 93.38 86 ARG A CA 1
ATOM 660 C C . ARG A 1 86 ? 11.649 8.710 -20.932 1.00 93.38 86 ARG A C 1
ATOM 662 O O . ARG A 1 86 ? 12.254 8.712 -22.000 1.00 93.38 86 ARG A O 1
ATOM 669 N N . ALA A 1 87 ? 10.627 7.898 -20.669 1.00 93.56 87 ALA A N 1
ATOM 670 C CA . ALA A 1 87 ? 10.114 6.893 -21.594 1.00 93.56 87 ALA A CA 1
ATOM 671 C C . ALA A 1 87 ? 9.138 7.463 -22.640 1.00 93.56 87 ALA A C 1
ATOM 673 O O . ALA A 1 87 ? 8.722 6.733 -23.534 1.00 93.56 87 ALA A O 1
ATOM 674 N N . ARG A 1 88 ? 8.791 8.758 -22.551 1.00 94.88 88 ARG A N 1
ATOM 675 C CA . ARG A 1 88 ? 7.812 9.442 -23.416 1.00 94.88 88 ARG A CA 1
ATOM 676 C C . ARG A 1 88 ? 6.437 8.757 -23.422 1.00 94.88 88 ARG A C 1
ATOM 678 O O . ARG A 1 88 ? 5.787 8.674 -24.459 1.00 94.88 88 ARG A O 1
ATOM 685 N N . ILE A 1 89 ? 6.005 8.275 -22.258 1.00 93.69 89 ILE A N 1
ATOM 686 C CA . ILE A 1 89 ? 4.689 7.660 -22.059 1.00 93.69 89 ILE A CA 1
ATOM 687 C C . ILE A 1 89 ? 3.663 8.768 -21.801 1.00 93.69 89 ILE A C 1
ATOM 689 O O . ILE A 1 89 ? 3.858 9.606 -20.918 1.00 93.69 89 ILE A O 1
ATOM 693 N N . VAL A 1 90 ? 2.564 8.746 -22.551 1.00 89.12 90 VAL A N 1
ATOM 694 C CA . VAL A 1 90 ? 1.385 9.603 -22.370 1.00 89.12 90 VAL A CA 1
ATOM 695 C C . VAL A 1 90 ? 0.166 8.706 -22.179 1.00 89.12 90 VAL A C 1
ATOM 697 O O . VAL A 1 90 ? 0.035 7.700 -22.870 1.00 89.12 90 VAL A O 1
ATOM 700 N N . ALA A 1 91 ? -0.683 9.035 -21.206 1.00 81.31 91 ALA A N 1
ATOM 701 C CA . ALA A 1 91 ? -1.989 8.398 -21.087 1.00 81.31 91 ALA A CA 1
ATOM 702 C C . ALA A 1 91 ? -2.923 9.007 -22.143 1.00 81.31 91 ALA A C 1
ATOM 704 O O . ALA A 1 91 ? -2.875 10.222 -22.354 1.00 81.31 91 ALA A O 1
ATOM 705 N N . GLU A 1 92 ? -3.708 8.163 -22.809 1.00 66.31 92 GLU A N 1
ATOM 706 C CA . GLU A 1 92 ? -4.759 8.584 -23.748 1.00 66.31 92 GLU A CA 1
ATOM 707 C C . GLU A 1 92 ? -5.968 9.192 -23.025 1.00 66.31 92 GLU A C 1
ATOM 709 O O . GLU A 1 92 ? -6.272 8.751 -21.889 1.00 66.31 92 GLU A O 1
#

pLDDT: mean 91.56, std 5.93, range [59.97, 97.56]

Sequence (92 aa):
MPDVATLSEQGWPEATFDAWYGFAVPVQVPLPIQQRLISDIQAVVADPALQAQLRAQGMEPANLGQKAFAGLMETEIVRYRNLAQRARIVAE

Foldseek 3Di:
DVPDDDVVNVVNVVPDDDDDDDDDDDPPPDPVVVVVVLVVVVVVLPDPVVQVVCVVVVHHRDNCGDPSVVVVVVVVVVVVVVVCVVVVPDDD